Protein AF-A0AAT9HYW5-F1 (afdb_monomer)

Solvent-accessible surface area (backbone atoms only — not comparable to full-atom values): 9736 Å² total; per-residue (Å²): 133,84,62,54,51,50,87,74,62,49,64,87,77,32,50,74,32,40,35,33,30,41,27,33,34,71,59,54,60,52,50,51,64,75,45,71,82,49,65,38,34,38,41,28,41,19,44,79,90,26,54,81,51,36,60,83,44,61,82,42,89,45,47,43,82,38,65,25,70,45,74,44,78,51,79,66,60,86,69,38,34,38,30,47,31,28,28,75,85,65,51,75,45,82,44,79,24,54,39,58,25,37,29,72,70,84,82,56,85,68,75,88,72,90,71,45,62,46,99,80,48,22,31,41,59,93,67,38,58,95,89,54,76,61,42,36,57,47,32,32,93,65,75,74,38,72,68,49,26,50,52,36,40,51,50,43,53,50,51,54,51,50,56,54,50,58,57,73,70,72,119

Foldseek 3Di:
DDAAAPLPQDLVNFAPWEEEEEELADVVLVSCVVNVPGPGAYEYAYEPVNVVRNVSVVPPPSYDYQHFPDKDWDDDDPQKTWMWTQHPVRDIDIDITRYYHYRHADQDDDDDDDQDADPSRARAQVPDDLQDQDAAPSNDPPPRDPVRRVVSVVVRVVSNVVVVVVVVPVD

Radius of gyration: 20.7 Å; Cα contacts (8 Å, |Δi|>4): 280; chains: 1; bounding box: 48×33×65 Å

pLDDT: mean 90.33, std 8.12, range [46.97, 98.19]

Mean predicted aligned error: 6.78 Å

Sequence (171 aa):
MTPPPLWQAGADDAEGRTLLVLGGDRPIGTFLRAHPSTDTRLLVACPAADDYKTEEIREDPRVTLLPVGHLTLGPAEGTTVTAESVGRDGARRTITADAAYLSLGSAPTAPAGDLTRGADGYCPPTGQHPRLIVAGDLRSARFQRVMTALGSGSEAALHAYYAARDVLTKD

Secondary structure (DSSP, 8-state):
-PPPBGGG--HHHHTT-EEEEES--THHHHHHHHSTT---EEEEEE-GGGHHHHGGGTT-TTEEEEEEEEEEEPPPBTTBEEEEEEETTS-EEEEEESEEEE-------PPSSSPPPPTTS---GGGS-TT----GGGG-SS---HHHHHHHHHHHHHHHHHHHHHHHT--

InterPro domains:
  IPR036188 FAD/NAD(P)-binding domain superfamily [G3DSA:3.50.50.60] (48-105)
  IPR036188 FAD/NAD(P)-binding domain superfamily [G3DSA:3.50.50.60] (106-160)

Organism: NCBI:txid3074435

Structure (mmCIF, N/CA/C/O backbone):
data_AF-A0AAT9HYW5-F1
#
_entry.id   AF-A0AAT9HYW5-F1
#
loop_
_atom_site.group_PDB
_atom_site.id
_atom_site.type_symbol
_atom_site.label_atom_id
_atom_site.label_alt_id
_atom_site.label_comp_id
_atom_site.label_asym_id
_atom_site.label_entity_id
_atom_site.label_seq_id
_atom_site.pdbx_PDB_ins_code
_atom_site.Cartn_x
_atom_site.Cartn_y
_atom_site.Cartn_z
_atom_site.occupancy
_atom_site.B_iso_or_equiv
_atom_site.auth_seq_id
_atom_site.auth_comp_id
_atom_site.auth_asym_id
_atom_site.auth_atom_id
_atom_site.pdbx_PDB_model_num
ATOM 1 N N . MET A 1 1 ? 6.482 11.405 16.390 1.00 63.25 1 MET A N 1
ATOM 2 C CA . MET A 1 1 ? 6.983 10.014 16.380 1.00 63.25 1 MET A CA 1
ATOM 3 C C . MET A 1 1 ? 6.443 9.355 15.124 1.00 63.25 1 MET A C 1
ATOM 5 O O . MET A 1 1 ? 5.274 9.565 14.829 1.00 63.25 1 MET A O 1
ATOM 9 N N . THR A 1 2 ? 7.273 8.661 14.351 1.00 83.62 2 THR A N 1
ATOM 10 C CA . THR A 1 2 ? 6.824 7.979 13.126 1.00 83.62 2 THR A CA 1
ATOM 11 C C . THR A 1 2 ? 6.282 6.599 13.503 1.00 83.62 2 THR A C 1
ATOM 13 O O . THR A 1 2 ? 7.012 5.870 14.176 1.00 83.62 2 THR A O 1
ATOM 16 N N . PRO A 1 3 ? 5.044 6.231 13.125 1.00 90.00 3 PRO A N 1
ATOM 17 C CA . PRO A 1 3 ? 4.515 4.903 13.420 1.00 90.00 3 PRO A CA 1
ATOM 18 C C . PRO A 1 3 ? 5.352 3.795 12.758 1.00 90.00 3 PRO A C 1
ATOM 20 O O . PRO A 1 3 ? 5.934 4.030 11.693 1.00 90.00 3 PRO A O 1
ATOM 23 N N . PRO A 1 4 ? 5.430 2.593 13.350 1.00 93.06 4 PRO A N 1
ATOM 24 C CA . PRO A 1 4 ? 6.115 1.466 12.729 1.00 93.06 4 PRO A CA 1
ATOM 25 C C . PRO A 1 4 ? 5.355 0.983 11.483 1.00 93.06 4 PRO A C 1
ATOM 27 O O . PRO A 1 4 ? 4.150 1.211 11.352 1.00 93.06 4 PRO A O 1
ATOM 30 N N . PRO A 1 5 ? 6.020 0.311 10.535 1.00 93.38 5 PRO A N 1
ATOM 31 C CA . PRO A 1 5 ? 5.335 -0.284 9.397 1.00 93.38 5 PRO A CA 1
ATOM 32 C C . PRO A 1 5 ? 4.493 -1.500 9.814 1.00 93.38 5 PRO A C 1
ATOM 34 O O . PRO A 1 5 ? 4.872 -2.249 10.711 1.00 93.38 5 PRO A O 1
ATOM 37 N N . LEU A 1 6 ? 3.370 -1.733 9.126 1.00 94.69 6 LEU A N 1
ATOM 38 C CA . LEU A 1 6 ? 2.396 -2.779 9.484 1.00 94.69 6 LEU A CA 1
ATOM 39 C C . LEU A 1 6 ? 2.989 -4.195 9.502 1.00 94.69 6 LEU A C 1
ATOM 41 O O . LEU A 1 6 ? 2.577 -5.020 10.305 1.00 94.69 6 LEU A O 1
ATOM 45 N N . TRP A 1 7 ? 3.981 -4.483 8.658 1.00 88.81 7 TRP A N 1
ATOM 46 C CA . TRP A 1 7 ? 4.620 -5.805 8.611 1.00 88.81 7 TRP A CA 1
ATOM 47 C C . TRP A 1 7 ? 5.416 -6.159 9.879 1.00 88.81 7 TRP A C 1
ATOM 49 O O . TRP A 1 7 ? 5.851 -7.299 10.009 1.00 88.81 7 TRP A O 1
ATOM 59 N N . GLN A 1 8 ? 5.622 -5.203 10.792 1.00 92.56 8 GLN A N 1
ATOM 60 C CA . GLN A 1 8 ? 6.218 -5.446 12.110 1.00 92.56 8 GLN A CA 1
ATOM 61 C C . GLN A 1 8 ? 5.181 -5.768 13.192 1.00 92.56 8 GLN A C 1
ATOM 63 O O . GLN A 1 8 ? 5.582 -6.186 14.272 1.00 92.56 8 GLN A O 1
ATOM 68 N N . ALA A 1 9 ? 3.884 -5.566 12.936 1.00 92.50 9 ALA A N 1
ATOM 69 C CA . ALA A 1 9 ? 2.837 -5.886 13.899 1.00 92.50 9 ALA A CA 1
ATOM 70 C C . ALA A 1 9 ? 2.709 -7.407 14.053 1.00 92.50 9 ALA A C 1
ATOM 72 O O . ALA A 1 9 ? 2.468 -8.109 13.069 1.00 92.50 9 ALA A 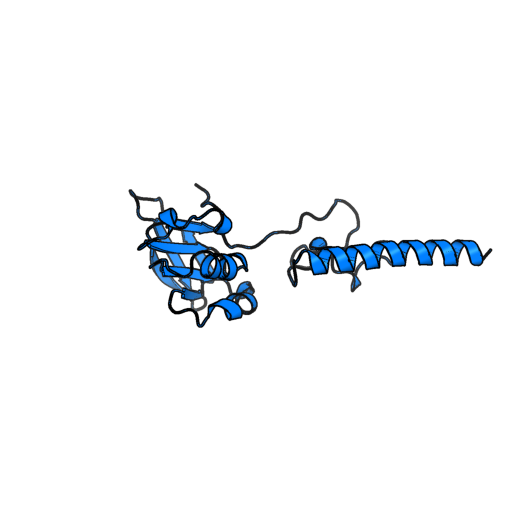O 1
ATOM 73 N N . GLY A 1 10 ? 2.871 -7.907 15.279 1.00 91.81 10 GLY A N 1
ATOM 74 C CA . GLY A 1 10 ? 2.615 -9.304 15.621 1.00 91.81 10 GLY A CA 1
ATOM 75 C C . GLY A 1 10 ? 1.150 -9.575 15.972 1.00 91.81 10 GLY A C 1
ATOM 76 O O . GLY A 1 10 ? 0.331 -8.662 16.069 1.00 91.81 10 GLY A O 1
ATOM 77 N N . ALA A 1 11 ? 0.825 -10.847 16.226 1.00 89.94 11 ALA A N 1
ATOM 78 C CA . ALA A 1 11 ? -0.508 -11.241 16.690 1.00 89.94 11 ALA A CA 1
ATOM 79 C C . ALA A 1 11 ? -0.859 -10.579 18.035 1.00 89.94 11 ALA A C 1
ATOM 81 O O . ALA A 1 11 ? -1.930 -9.996 18.166 1.00 89.94 11 ALA A O 1
ATOM 82 N N . ASP A 1 12 ? 0.075 -10.578 18.991 1.00 91.69 12 ASP A N 1
ATOM 83 C CA . ASP A 1 12 ? -0.117 -9.971 20.317 1.00 91.69 12 ASP A CA 1
ATOM 84 C C . ASP A 1 12 ? -0.305 -8.446 20.252 1.00 91.69 12 ASP A C 1
ATOM 86 O O . ASP A 1 12 ? -0.989 -7.853 21.088 1.00 91.69 12 ASP A O 1
ATOM 90 N N . ASP A 1 13 ? 0.278 -7.797 19.240 1.00 90.38 13 ASP A N 1
ATOM 91 C CA . ASP A 1 13 ? 0.108 -6.361 19.016 1.00 90.38 13 ASP A CA 1
ATOM 92 C C . ASP A 1 13 ? -1.281 -6.010 18.479 1.00 90.38 13 ASP A C 1
ATOM 94 O O . ASP A 1 13 ? -1.691 -4.852 18.578 1.00 90.38 13 ASP A O 1
ATOM 98 N N . ALA A 1 14 ? -1.982 -6.987 17.901 1.00 93.31 14 ALA A N 1
ATOM 99 C CA . ALA A 1 14 ? -3.193 -6.792 17.121 1.00 93.31 14 ALA A CA 1
ATOM 100 C C . ALA A 1 14 ? -4.446 -7.419 17.750 1.00 93.31 14 ALA A C 1
ATOM 102 O O . ALA A 1 14 ? -5.557 -6.957 17.476 1.00 93.31 14 ALA A O 1
ATOM 103 N N . GLU A 1 15 ? -4.290 -8.462 18.564 1.00 96.44 15 GLU A N 1
ATOM 104 C CA . GLU A 1 15 ? -5.390 -9.213 19.171 1.00 96.44 15 GLU A CA 1
ATOM 105 C C . GLU A 1 15 ? -6.355 -8.296 19.936 1.00 96.44 15 GLU A C 1
ATOM 107 O O . GLU A 1 15 ? -5.941 -7.534 20.812 1.00 96.44 15 GLU A O 1
ATOM 112 N N . GLY A 1 16 ? -7.644 -8.352 19.582 1.00 95.69 16 GLY A N 1
ATOM 113 C CA . GLY A 1 16 ? -8.702 -7.534 20.186 1.00 95.69 16 GLY A CA 1
ATOM 114 C C . GLY A 1 16 ? -8.543 -6.014 20.034 1.00 95.69 16 GLY A C 1
ATOM 115 O O . GLY A 1 16 ? -9.233 -5.266 20.727 1.00 95.69 16 GLY A O 1
ATOM 116 N N . ARG A 1 17 ? -7.634 -5.534 19.172 1.00 96.19 17 ARG A N 1
ATOM 117 C CA . ARG A 1 17 ? -7.333 -4.104 18.994 1.00 96.19 17 ARG A CA 1
ATOM 118 C C . ARG A 1 17 ? -7.823 -3.549 17.662 1.00 96.19 17 ARG A C 1
ATOM 120 O O . ARG A 1 17 ? -7.879 -4.230 16.637 1.00 96.19 17 ARG A O 1
ATOM 127 N N . THR A 1 18 ? -8.110 -2.254 17.672 1.00 97.62 18 THR A N 1
ATOM 128 C CA . THR A 1 18 ? -8.374 -1.433 16.493 1.00 97.62 18 THR A CA 1
ATOM 129 C C . THR A 1 18 ? -7.095 -0.720 16.066 1.00 97.62 18 THR A C 1
ATOM 131 O O . THR A 1 18 ? -6.564 0.115 16.794 1.00 97.62 18 THR A O 1
ATOM 134 N N . LEU A 1 19 ? -6.603 -1.019 14.866 1.00 97.12 19 LEU A N 1
ATOM 135 C CA . LEU A 1 19 ? -5.375 -0.452 14.312 1.00 97.12 19 LEU A CA 1
ATOM 136 C C . LEU A 1 19 ? -5.704 0.581 13.231 1.00 97.12 19 LEU A C 1
ATOM 138 O O . LEU A 1 19 ? -6.401 0.280 12.260 1.00 97.12 19 LEU A O 1
ATOM 142 N N . LEU A 1 20 ? -5.159 1.790 13.360 1.00 97.19 20 LEU A N 1
ATOM 143 C CA . LEU A 1 20 ? -5.163 2.795 12.301 1.00 97.19 20 LEU A CA 1
ATOM 144 C C . LEU A 1 20 ? -4.009 2.517 11.334 1.00 97.19 20 LEU A C 1
ATOM 146 O O . LEU A 1 20 ? -2.839 2.691 11.669 1.00 97.19 20 LEU A O 1
ATOM 150 N N . VAL A 1 21 ? -4.327 2.117 10.109 1.00 97.12 21 VAL A N 1
ATOM 151 C CA . VAL A 1 21 ? -3.335 1.879 9.060 1.00 97.12 21 VAL A CA 1
ATOM 152 C C . VAL A 1 21 ? -3.279 3.088 8.134 1.00 97.12 21 VAL A C 1
ATOM 154 O O . VAL A 1 21 ? -4.281 3.483 7.538 1.00 97.12 21 VAL A O 1
ATOM 157 N N . LEU A 1 22 ? -2.095 3.684 8.014 1.00 95.56 22 LEU A N 1
ATOM 158 C CA . LEU A 1 22 ? -1.842 4.836 7.157 1.00 95.56 22 LEU A CA 1
ATOM 159 C C . LEU A 1 22 ? -1.369 4.376 5.779 1.00 95.56 22 LEU A C 1
ATOM 161 O O . LEU A 1 22 ? -0.235 3.924 5.636 1.00 95.56 22 LEU A O 1
ATOM 165 N N . GLY A 1 23 ? -2.221 4.535 4.771 1.00 94.44 23 GLY A N 1
ATOM 166 C CA . GLY A 1 23 ? -2.001 4.061 3.407 1.00 94.44 23 GLY A CA 1
ATOM 167 C C . GLY A 1 23 ? -2.652 2.707 3.140 1.00 94.44 23 GLY A C 1
ATOM 168 O O . GLY A 1 23 ? -2.843 1.894 4.042 1.00 94.44 23 GLY A O 1
ATOM 169 N N . GLY A 1 24 ? -3.027 2.485 1.883 1.00 93.19 24 GLY A N 1
ATOM 170 C CA . GLY A 1 24 ? -3.727 1.289 1.418 1.00 93.19 24 GLY A CA 1
ATOM 171 C C . GLY A 1 24 ? -2.823 0.290 0.701 1.00 93.19 24 GLY A C 1
ATOM 172 O O . GLY A 1 24 ? -3.277 -0.372 -0.231 1.00 93.19 24 GLY A O 1
ATOM 173 N N . ASP A 1 25 ? -1.536 0.215 1.052 1.00 90.50 25 ASP A N 1
ATOM 174 C CA . ASP A 1 25 ? -0.589 -0.633 0.329 1.00 90.50 25 ASP A CA 1
ATOM 175 C C . ASP A 1 25 ? -0.682 -2.126 0.701 1.00 90.50 25 ASP A C 1
ATOM 177 O O . ASP A 1 25 ? -1.335 -2.538 1.664 1.00 90.50 25 ASP A O 1
ATOM 181 N N . ARG A 1 26 ? -0.007 -2.963 -0.093 1.00 84.50 26 ARG A N 1
ATOM 182 C CA . ARG A 1 26 ? -0.142 -4.429 -0.078 1.00 84.50 26 ARG A CA 1
ATOM 183 C C . ARG A 1 26 ? 0.182 -5.166 1.229 1.00 84.50 26 ARG A C 1
ATOM 185 O O . ARG A 1 26 ? -0.363 -6.262 1.386 1.00 84.50 26 ARG A O 1
ATOM 192 N N . PRO A 1 27 ? 1.005 -4.657 2.170 1.00 89.06 27 PRO A N 1
ATOM 193 C CA . PRO A 1 27 ? 1.224 -5.344 3.443 1.00 89.06 27 PRO A CA 1
ATOM 194 C C . PRO A 1 27 ? -0.059 -5.674 4.219 1.00 89.06 27 PRO A C 1
ATOM 196 O O . PRO A 1 27 ? -0.053 -6.638 4.979 1.00 89.06 27 PRO A O 1
ATOM 199 N N . ILE A 1 28 ? -1.166 -4.955 3.989 1.00 94.62 28 ILE A N 1
ATOM 200 C CA . ILE A 1 28 ? -2.440 -5.186 4.687 1.00 94.62 28 ILE A CA 1
ATOM 201 C C . ILE A 1 28 ? -3.001 -6.584 4.407 1.00 94.62 28 ILE A C 1
ATOM 203 O O . ILE A 1 28 ? -3.298 -7.325 5.341 1.00 94.62 28 ILE A O 1
ATOM 207 N N . GLY A 1 29 ? -3.096 -6.989 3.137 1.00 93.06 29 GLY A N 1
ATOM 208 C CA . GLY A 1 29 ? -3.605 -8.319 2.782 1.00 93.06 29 GLY A CA 1
ATOM 209 C C . GLY A 1 29 ? -2.724 -9.444 3.333 1.00 93.06 29 GLY A C 1
ATOM 210 O O . GLY A 1 29 ? -3.219 -10.483 3.766 1.00 93.06 29 GLY A O 1
ATOM 211 N N . THR A 1 30 ? -1.405 -9.233 3.362 1.00 91.50 30 THR A N 1
ATOM 212 C CA . THR A 1 30 ? -0.460 -10.180 3.971 1.00 91.50 30 THR A CA 1
ATOM 213 C C . THR A 1 30 ? -0.664 -10.284 5.478 1.00 91.50 30 THR A C 1
ATOM 215 O O . THR A 1 30 ? -0.756 -11.398 5.984 1.00 91.50 30 THR A O 1
ATOM 218 N N . PHE A 1 31 ? -0.787 -9.155 6.175 1.00 95.31 31 PHE A N 1
ATOM 219 C CA . PHE A 1 31 ? -1.060 -9.110 7.610 1.00 95.31 31 PHE A CA 1
ATOM 220 C C . PHE A 1 31 ? -2.350 -9.870 7.960 1.00 95.31 31 PHE A C 1
ATOM 222 O O . PHE A 1 31 ? -2.336 -10.769 8.797 1.00 95.31 31 PHE A O 1
ATOM 229 N N . LEU A 1 32 ? -3.439 -9.603 7.232 1.00 95.62 32 LEU A N 1
ATOM 230 C CA . LEU A 1 32 ? -4.740 -10.256 7.421 1.00 95.62 32 LEU A CA 1
ATOM 231 C C . LEU A 1 32 ? -4.688 -11.783 7.247 1.00 95.62 32 LEU A C 1
ATOM 233 O O . LEU A 1 32 ? -5.420 -12.498 7.934 1.00 95.62 32 LEU A O 1
ATOM 237 N N . ARG A 1 33 ? -3.836 -12.287 6.342 1.00 94.75 33 ARG A N 1
ATOM 238 C CA . ARG A 1 33 ? -3.621 -13.729 6.115 1.00 94.75 33 ARG A CA 1
ATOM 239 C C . ARG A 1 33 ? -2.657 -14.363 7.112 1.00 94.75 33 ARG A C 1
ATOM 241 O O . ARG A 1 33 ? -2.815 -15.539 7.421 1.00 94.75 33 ARG A O 1
ATOM 248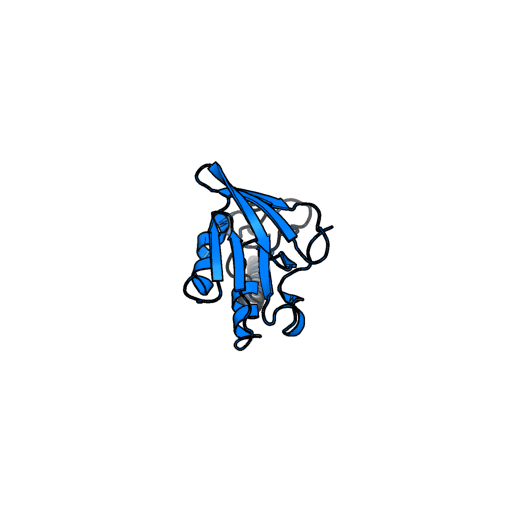 N N . ALA A 1 34 ? -1.658 -13.617 7.579 1.00 94.75 34 ALA A N 1
ATOM 249 C CA . ALA A 1 34 ? -0.708 -14.080 8.589 1.00 94.75 34 ALA A CA 1
ATOM 250 C C . ALA A 1 34 ? -1.367 -14.203 9.972 1.00 94.75 34 ALA A C 1
ATOM 252 O O . ALA A 1 34 ? -0.996 -15.074 10.756 1.00 94.75 34 ALA A O 1
ATOM 253 N N . HIS A 1 35 ? -2.381 -13.375 10.233 1.00 94.62 35 HIS A N 1
ATOM 254 C CA . HIS A 1 35 ? -3.121 -13.325 11.492 1.00 94.62 35 HIS A CA 1
ATOM 255 C C . HIS A 1 35 ? -4.628 -13.523 11.242 1.00 94.62 35 HIS A C 1
ATOM 257 O O . HIS A 1 35 ? -5.417 -12.598 11.419 1.00 94.62 35 HIS A O 1
ATOM 263 N N . PRO A 1 36 ? -5.068 -14.705 10.768 1.00 94.69 36 PRO A N 1
ATOM 264 C CA . PRO A 1 36 ? -6.454 -14.909 10.342 1.00 94.69 36 PRO A CA 1
ATOM 265 C C . PRO A 1 36 ? -7.442 -15.027 11.510 1.00 94.69 36 PRO A C 1
ATOM 267 O O . PRO A 1 36 ? -8.635 -14.833 11.309 1.00 94.69 36 PRO A O 1
ATOM 270 N N . SER A 1 37 ? -6.960 -15.371 12.707 1.00 93.00 37 SER A N 1
ATOM 271 C CA . SER A 1 37 ? -7.786 -15.647 13.888 1.00 93.00 37 SER A CA 1
ATOM 272 C C . SER A 1 37 ? -7.832 -14.510 14.903 1.00 93.00 37 SER A C 1
ATOM 274 O O . SER A 1 37 ? -8.488 -14.678 15.926 1.00 93.00 37 SER A O 1
ATOM 276 N N . THR A 1 38 ? -7.121 -13.405 14.668 1.00 94.25 38 THR A N 1
ATOM 277 C CA . THR A 1 38 ? -7.122 -12.287 15.614 1.00 94.25 38 THR A CA 1
ATOM 278 C C . THR A 1 38 ? -8.424 -11.504 15.512 1.00 94.25 38 THR A C 1
ATOM 280 O O . THR A 1 38 ? -8.912 -11.257 14.404 1.00 94.25 38 THR A O 1
ATOM 283 N N . ASP A 1 39 ? -8.956 -11.037 16.645 1.00 95.19 39 ASP A N 1
ATOM 284 C CA . ASP A 1 39 ? -10.130 -10.144 16.680 1.00 95.19 39 ASP A CA 1
ATOM 285 C C . ASP A 1 39 ? -9.769 -8.679 16.334 1.00 95.19 39 ASP A C 1
ATOM 287 O O . ASP A 1 39 ? -10.298 -7.707 16.871 1.00 95.19 39 ASP A O 1
ATOM 291 N N . THR A 1 40 ? -8.786 -8.504 15.450 1.00 97.06 40 THR A N 1
ATOM 292 C CA . THR A 1 40 ? -8.274 -7.201 15.024 1.00 97.06 40 THR A CA 1
ATOM 293 C C . THR A 1 40 ? -9.267 -6.486 14.122 1.00 97.06 40 THR A C 1
ATOM 295 O O . THR A 1 40 ? -9.842 -7.084 13.212 1.00 97.06 40 THR A O 1
ATOM 298 N N . ARG A 1 41 ? -9.361 -5.163 14.274 1.00 98.06 41 ARG A N 1
ATOM 299 C CA . ARG A 1 41 ? -10.073 -4.275 13.345 1.00 98.06 41 ARG A CA 1
ATOM 300 C C . ARG A 1 41 ? -9.096 -3.296 12.707 1.00 98.06 41 ARG A C 1
ATOM 302 O O . ARG A 1 41 ? -8.311 -2.669 13.407 1.00 98.06 41 ARG A O 1
ATOM 309 N N . LEU A 1 42 ? -9.144 -3.133 11.390 1.00 98.19 42 LEU A N 1
ATOM 310 C CA . LEU A 1 42 ? -8.286 -2.210 10.648 1.00 98.19 42 LEU A CA 1
ATOM 311 C C . LEU A 1 42 ? -9.092 -1.009 10.155 1.00 98.19 42 LEU A C 1
ATOM 313 O O . LEU A 1 42 ? -10.021 -1.154 9.363 1.00 98.19 42 LEU A O 1
ATOM 317 N N . LEU A 1 43 ? -8.690 0.187 10.573 1.00 98.12 43 LEU A N 1
ATOM 318 C CA . LEU A 1 43 ? -9.139 1.452 10.002 1.00 98.12 43 LEU A CA 1
ATOM 319 C C . LEU A 1 43 ? -8.094 1.903 8.980 1.00 98.12 43 LEU A C 1
ATOM 321 O O . LEU A 1 43 ? -7.027 2.378 9.357 1.00 98.12 43 LEU A O 1
ATOM 325 N N . VAL A 1 44 ? -8.364 1.728 7.688 1.00 97.62 44 VAL A N 1
ATOM 326 C CA . VAL A 1 44 ? -7.373 1.971 6.627 1.00 97.62 44 VAL A CA 1
ATOM 327 C C . VAL A 1 44 ? -7.599 3.346 6.012 1.00 97.62 44 VAL A C 1
ATOM 329 O O . VAL A 1 44 ? -8.503 3.529 5.200 1.00 97.62 44 VAL A O 1
ATOM 332 N N . ALA A 1 45 ? -6.770 4.320 6.380 1.00 96.94 45 ALA A N 1
ATOM 333 C CA . ALA A 1 45 ? -6.795 5.656 5.798 1.00 96.94 45 ALA A CA 1
ATOM 334 C C . ALA A 1 45 ? -6.053 5.659 4.455 1.00 96.94 45 ALA A C 1
ATOM 336 O O . ALA A 1 45 ? -4.822 5.632 4.426 1.00 96.94 45 ALA A O 1
ATOM 337 N N . CYS A 1 46 ? -6.789 5.693 3.340 1.00 94.62 46 CYS A N 1
ATOM 338 C CA . CYS A 1 46 ? -6.219 5.539 1.999 1.00 94.62 46 CYS A CA 1
ATOM 339 C C . CYS A 1 46 ? -6.534 6.722 1.049 1.00 94.62 46 CYS A C 1
ATOM 341 O O . CYS A 1 46 ? -7.712 7.052 0.822 1.00 94.62 46 CYS A O 1
ATOM 343 N N . PRO A 1 47 ? -5.508 7.349 0.434 1.00 92.06 47 PRO A N 1
ATOM 344 C CA . PRO 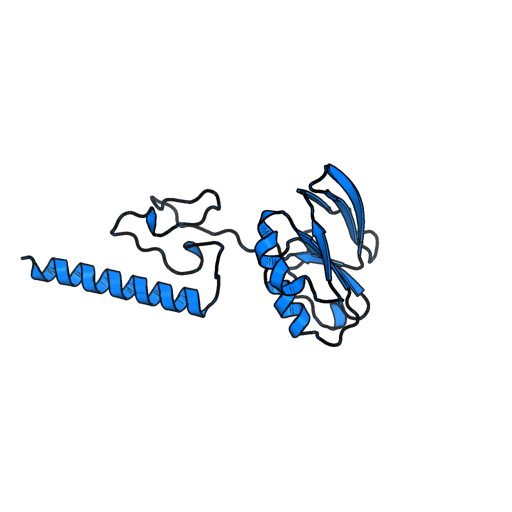A 1 47 ? -5.695 8.314 -0.648 1.00 92.06 47 PRO A CA 1
ATOM 345 C C . PRO A 1 47 ? -6.223 7.645 -1.922 1.00 92.06 47 PRO A C 1
ATOM 347 O O . PRO A 1 47 ? -6.149 6.430 -2.076 1.00 92.06 47 PRO A O 1
ATOM 350 N N . ALA A 1 48 ? -6.725 8.444 -2.869 1.00 90.56 48 ALA A N 1
ATOM 351 C CA . ALA A 1 48 ? -7.272 7.940 -4.140 1.00 90.56 48 ALA A CA 1
ATOM 352 C C . ALA A 1 48 ? -6.274 7.096 -4.952 1.00 90.56 48 ALA A C 1
ATOM 354 O O . ALA A 1 48 ? -6.666 6.177 -5.664 1.00 90.56 48 ALA A O 1
ATOM 355 N N . ALA A 1 49 ? -4.974 7.365 -4.806 1.00 85.69 49 ALA A N 1
ATOM 356 C CA . ALA A 1 49 ? -3.921 6.596 -5.464 1.00 85.69 49 ALA A CA 1
ATOM 357 C C . ALA A 1 49 ? -3.884 5.112 -5.042 1.00 85.69 49 ALA A C 1
ATOM 359 O O . ALA A 1 49 ? -3.392 4.276 -5.801 1.00 85.69 49 ALA A O 1
ATOM 360 N N . ASP A 1 50 ? -4.421 4.782 -3.865 1.00 90.88 50 ASP A N 1
ATOM 361 C CA . ASP A 1 50 ? -4.427 3.421 -3.331 1.00 90.88 50 ASP A CA 1
ATOM 362 C C . ASP A 1 50 ? -5.703 2.635 -3.676 1.00 90.88 50 ASP A C 1
ATOM 364 O O . ASP A 1 50 ? -5.766 1.449 -3.366 1.00 90.88 50 ASP A O 1
ATOM 368 N N . ASP A 1 51 ? -6.689 3.228 -4.365 1.00 90.19 51 ASP A N 1
ATOM 369 C CA . ASP A 1 51 ? -7.985 2.579 -4.650 1.00 90.19 51 ASP A CA 1
ATOM 370 C C . ASP A 1 51 ? -7.831 1.225 -5.362 1.00 90.19 51 ASP A C 1
ATOM 372 O O . ASP A 1 51 ? -8.536 0.265 -5.061 1.00 90.19 51 ASP A O 1
ATOM 376 N N . TYR A 1 52 ? -6.870 1.108 -6.285 1.00 86.19 52 TYR A N 1
ATOM 377 C CA . TYR A 1 52 ? -6.628 -0.162 -6.980 1.00 86.19 52 TYR A CA 1
ATOM 378 C C . TYR A 1 52 ? -6.008 -1.235 -6.071 1.00 86.19 52 TYR A C 1
ATOM 380 O O . TYR A 1 52 ? -6.085 -2.425 -6.376 1.00 86.19 52 TYR A O 1
ATOM 388 N N . LYS A 1 53 ? -5.317 -0.825 -5.001 1.00 89.12 53 LYS A N 1
ATOM 389 C CA . LYS A 1 53 ? -4.613 -1.724 -4.079 1.00 89.12 53 LYS A CA 1
ATOM 390 C C . LYS A 1 53 ? -5.554 -2.244 -3.007 1.00 89.12 53 LYS A C 1
ATOM 392 O O . LYS A 1 53 ? -5.487 -3.421 -2.663 1.00 89.12 53 LYS A O 1
ATOM 397 N N . THR A 1 54 ? -6.433 -1.375 -2.516 1.00 92.88 54 THR A N 1
ATOM 398 C CA . THR A 1 54 ? -7.391 -1.708 -1.461 1.00 92.88 54 THR A CA 1
ATOM 399 C C . THR A 1 54 ? -8.505 -2.632 -1.943 1.00 92.88 54 THR A C 1
ATOM 401 O O . THR A 1 54 ? -9.174 -3.239 -1.114 1.00 92.88 54 THR A O 1
ATOM 404 N N . GLU A 1 55 ? -8.653 -2.829 -3.256 1.00 91.56 55 GLU A N 1
ATOM 405 C CA . GLU A 1 55 ? -9.588 -3.802 -3.826 1.00 91.56 55 GLU A CA 1
ATOM 406 C C . GLU A 1 55 ? -9.402 -5.219 -3.263 1.00 91.56 55 GLU A C 1
ATOM 408 O O . GLU A 1 55 ? -10.381 -5.904 -3.000 1.00 91.56 55 GLU A O 1
ATOM 413 N N . GLU A 1 56 ? -8.158 -5.642 -3.002 1.00 90.38 56 GLU A N 1
ATOM 414 C CA . GLU A 1 56 ? -7.863 -6.974 -2.449 1.00 90.38 56 GLU A CA 1
ATOM 415 C C . GLU A 1 56 ? -8.467 -7.192 -1.052 1.00 90.38 56 GLU A C 1
ATOM 417 O O . GLU A 1 56 ? -8.784 -8.320 -0.686 1.00 90.38 56 GLU A O 1
ATOM 422 N N . ILE A 1 57 ? -8.600 -6.121 -0.268 1.00 94.81 57 ILE A N 1
ATOM 423 C CA . ILE A 1 57 ? -8.986 -6.171 1.149 1.00 94.81 57 ILE A CA 1
ATOM 424 C C . ILE A 1 57 ? -10.373 -5.577 1.410 1.00 94.81 57 ILE A C 1
ATOM 426 O O . ILE A 1 57 ? -10.808 -5.545 2.557 1.00 94.81 57 ILE A O 1
ATOM 430 N N . ARG A 1 58 ? -11.052 -5.079 0.368 1.00 95.12 58 ARG A N 1
ATOM 431 C CA . ARG A 1 58 ? -12.323 -4.346 0.478 1.00 95.12 58 ARG A CA 1
ATOM 432 C C . ARG A 1 58 ? -13.413 -5.161 1.171 1.00 95.12 58 ARG A C 1
ATOM 434 O O . ARG A 1 58 ? -14.180 -4.605 1.946 1.00 95.12 58 ARG A O 1
ATOM 441 N N . GLU A 1 59 ? -13.458 -6.455 0.879 1.00 95.44 59 GLU A N 1
ATOM 442 C CA . GLU A 1 59 ? -14.484 -7.375 1.376 1.00 95.44 59 GLU A CA 1
ATOM 443 C C . GLU A 1 59 ? -14.070 -8.090 2.678 1.00 95.44 59 GLU A C 1
ATOM 445 O O . GLU A 1 59 ? -14.825 -8.922 3.180 1.00 95.44 59 GLU A O 1
ATOM 450 N N . ASP A 1 60 ? -12.882 -7.813 3.241 1.00 96.81 60 ASP A N 1
ATOM 451 C CA . ASP A 1 60 ? -12.499 -8.402 4.531 1.00 96.81 60 ASP A CA 1
ATOM 452 C C . ASP A 1 60 ? -13.313 -7.727 5.655 1.00 96.81 60 ASP A C 1
ATOM 454 O O . ASP A 1 60 ? -13.229 -6.508 5.825 1.00 96.81 60 ASP A O 1
ATOM 458 N N . PRO A 1 61 ? -14.087 -8.484 6.457 1.00 96.38 61 PRO A N 1
ATOM 459 C CA . PRO A 1 61 ? -14.970 -7.919 7.481 1.00 96.38 61 PRO A CA 1
ATOM 460 C C . PRO A 1 61 ? -14.222 -7.188 8.604 1.00 96.38 61 PRO A C 1
ATOM 462 O O . PRO A 1 61 ? -14.827 -6.415 9.348 1.00 96.38 61 PRO A O 1
ATOM 465 N N . ARG A 1 62 ? -12.911 -7.412 8.741 1.00 97.25 62 ARG A N 1
ATOM 466 C CA . ARG A 1 62 ? -12.060 -6.716 9.713 1.00 97.25 62 ARG A CA 1
ATOM 467 C C . ARG A 1 62 ? -11.624 -5.341 9.221 1.00 97.25 62 ARG A C 1
ATOM 469 O O . ARG A 1 62 ? -11.078 -4.572 10.007 1.00 97.25 62 ARG A O 1
ATOM 476 N N . VAL A 1 63 ? -11.838 -5.014 7.947 1.00 98.12 63 VAL A N 1
ATOM 477 C CA . VAL A 1 63 ? -11.341 -3.791 7.315 1.00 98.12 63 VAL A CA 1
ATOM 478 C C . VAL A 1 63 ? -12.454 -2.762 7.168 1.00 98.12 63 VAL A C 1
ATOM 480 O O . VAL A 1 63 ? -13.524 -3.019 6.631 1.00 98.12 63 VAL A O 1
ATOM 483 N N . THR A 1 64 ? -12.177 -1.537 7.604 1.00 98.06 64 THR A N 1
ATOM 484 C CA . THR A 1 64 ? -12.960 -0.347 7.266 1.00 98.06 64 THR A CA 1
ATOM 485 C C . THR A 1 64 ? -12.077 0.603 6.470 1.00 98.06 64 THR A C 1
ATOM 487 O O . THR A 1 64 ? -11.119 1.169 7.000 1.00 98.06 64 THR A O 1
ATOM 490 N N . LEU A 1 65 ? -12.397 0.786 5.188 1.00 97.12 65 LEU A N 1
ATOM 491 C CA . LEU A 1 65 ? -11.706 1.752 4.339 1.00 97.12 65 LEU A CA 1
ATOM 492 C C . LEU A 1 65 ? -12.173 3.171 4.680 1.00 97.12 65 LEU A C 1
ATOM 494 O O . LEU A 1 65 ? -13.370 3.457 4.714 1.00 97.12 65 LEU A O 1
ATOM 498 N N . LEU A 1 66 ? -11.215 4.066 4.898 1.00 96.62 66 LEU A N 1
ATOM 499 C CA . LEU A 1 66 ? -11.419 5.484 5.168 1.00 96.62 66 LEU A CA 1
ATOM 500 C C . LEU A 1 66 ? -10.803 6.286 4.010 1.00 96.62 66 LEU A C 1
ATOM 502 O O . LEU A 1 66 ? -9.601 6.569 4.021 1.00 96.62 66 LEU A O 1
ATOM 506 N N . PRO A 1 67 ? -11.594 6.650 2.981 1.00 95.88 67 PRO A N 1
ATOM 507 C CA . PRO A 1 67 ? -11.107 7.461 1.874 1.00 95.88 67 PRO A CA 1
ATOM 508 C C . PRO A 1 67 ? -10.748 8.867 2.364 1.00 95.88 67 PRO A C 1
ATOM 510 O O . PRO A 1 67 ? -11.626 9.667 2.691 1.00 95.88 67 PRO A O 1
ATOM 513 N N . VAL A 1 68 ? -9.456 9.190 2.382 1.00 96.12 68 VAL A N 1
ATOM 514 C CA . VAL A 1 68 ? -8.950 10.483 2.868 1.00 96.12 68 VAL A CA 1
ATOM 515 C C . VAL A 1 68 ? -8.215 11.236 1.765 1.00 96.12 68 VAL A C 1
ATOM 517 O O . VAL A 1 68 ? -7.578 10.633 0.906 1.00 96.12 68 VAL A O 1
ATOM 520 N N . GLY A 1 69 ? -8.315 12.562 1.768 1.00 93.56 69 GLY A N 1
ATOM 521 C CA . GLY A 1 69 ? -7.410 13.441 1.026 1.00 93.56 69 GLY A CA 1
ATOM 522 C C . GLY A 1 69 ? -6.191 13.831 1.863 1.00 93.56 69 GLY A C 1
ATOM 523 O O . GLY A 1 69 ? -5.092 13.974 1.333 1.00 93.56 69 GLY A O 1
ATOM 524 N N . HIS A 1 70 ? -6.377 13.969 3.177 1.00 92.69 70 HIS A N 1
ATOM 525 C CA . HIS A 1 70 ? -5.323 14.323 4.121 1.00 92.69 70 HIS A CA 1
ATOM 526 C C . HIS A 1 70 ? -5.611 13.736 5.507 1.00 92.69 70 HIS A C 1
ATOM 528 O O . HIS A 1 70 ? -6.773 13.573 5.881 1.00 92.69 70 HIS A O 1
ATOM 534 N N . LEU A 1 71 ? -4.561 13.437 6.272 1.00 94.88 71 LEU A N 1
ATOM 535 C CA . LEU A 1 71 ? -4.667 12.982 7.654 1.00 94.88 71 LEU A CA 1
ATOM 536 C C . LEU A 1 71 ? -3.505 13.539 8.476 1.00 94.88 71 LEU A C 1
ATOM 538 O O . LEU A 1 71 ? -2.349 13.461 8.060 1.00 94.88 71 LEU A O 1
ATOM 542 N N . THR A 1 72 ? -3.830 14.042 9.660 1.00 94.69 72 THR A N 1
ATOM 543 C CA . THR A 1 72 ? -2.880 14.524 10.660 1.00 94.69 72 THR A CA 1
ATOM 544 C C . THR A 1 72 ? -2.991 13.646 11.895 1.00 94.69 72 THR A C 1
ATOM 546 O O . THR A 1 72 ? -4.052 13.575 12.511 1.00 94.69 72 THR A O 1
ATOM 549 N N . LEU A 1 73 ? -1.900 12.980 12.271 1.00 92.69 73 LEU A N 1
ATOM 550 C CA . LEU A 1 73 ? -1.833 12.257 13.540 1.00 92.69 73 LEU A CA 1
ATOM 551 C C . LEU A 1 73 ? -1.710 13.254 14.696 1.00 92.69 73 LEU A C 1
ATOM 553 O O . LEU A 1 73 ? -0.840 14.128 14.676 1.00 92.69 73 LEU A O 1
ATOM 557 N N . GLY A 1 74 ? -2.575 13.107 15.694 1.00 86.44 74 GLY A N 1
ATOM 558 C CA . GLY A 1 74 ? -2.479 13.820 16.959 1.00 86.44 74 GLY A CA 1
ATOM 559 C C . GLY A 1 74 ? -1.363 13.260 17.850 1.00 86.44 74 GLY A C 1
ATOM 560 O O . GLY A 1 74 ? -0.797 12.198 17.564 1.00 86.44 74 GLY A O 1
ATOM 561 N N . PRO A 1 75 ? -1.012 13.966 18.937 1.00 76.88 75 PRO A N 1
ATOM 562 C CA . PRO A 1 75 ? -0.164 13.397 19.975 1.00 76.88 75 PRO A CA 1
ATOM 563 C C . PRO A 1 75 ? -0.842 12.152 20.564 1.00 76.88 75 PRO A C 1
ATOM 565 O O . PRO A 1 75 ? -2.046 12.150 20.808 1.00 76.88 75 PRO A O 1
ATOM 568 N N . ALA A 1 76 ? -0.071 11.086 20.776 1.00 72.94 76 ALA A N 1
ATOM 569 C CA . ALA A 1 76 ? -0.579 9.903 21.459 1.00 72.94 76 ALA A CA 1
ATOM 570 C C . ALA A 1 76 ? -0.784 10.233 22.945 1.00 72.94 76 ALA A C 1
ATOM 572 O O . ALA A 1 76 ? 0.161 10.642 23.624 1.00 72.94 76 ALA A O 1
ATOM 573 N N . GLU A 1 77 ? -2.005 10.053 23.442 1.00 68.81 77 GLU A N 1
ATOM 574 C CA . GLU A 1 77 ? -2.335 10.179 24.861 1.00 68.81 77 GLU A CA 1
ATOM 575 C C . GLU A 1 77 ? -2.549 8.773 25.433 1.00 68.81 77 GLU A C 1
ATOM 577 O O . GLU A 1 77 ? -3.514 8.080 25.109 1.00 68.81 77 GLU A O 1
ATOM 582 N N . GLY A 1 78 ? -1.606 8.314 26.261 1.00 74.50 78 GLY A N 1
ATOM 583 C CA . GLY A 1 78 ? -1.631 6.954 26.801 1.00 74.50 78 GLY A CA 1
ATOM 584 C C . GLY A 1 78 ? -1.469 5.893 25.708 1.00 74.50 78 GLY A C 1
ATOM 585 O O . GLY A 1 78 ? -0.508 5.928 24.943 1.00 74.50 78 GLY A O 1
ATOM 586 N N . THR A 1 79 ? -2.391 4.931 25.656 1.00 77.88 79 THR A N 1
ATOM 587 C CA . THR A 1 79 ? -2.388 3.823 24.683 1.00 77.88 79 THR A CA 1
ATOM 588 C C . THR A 1 79 ? -3.292 4.081 23.480 1.00 77.88 79 THR A C 1
ATOM 590 O O . THR A 1 79 ? -3.556 3.158 22.727 1.00 77.88 79 THR A O 1
ATOM 593 N N . THR A 1 80 ? -3.838 5.290 23.320 1.00 89.12 80 THR A N 1
ATOM 594 C CA . THR A 1 80 ? -4.762 5.612 22.224 1.00 89.12 80 THR A CA 1
ATOM 595 C C . THR A 1 80 ? -4.109 6.582 21.248 1.00 89.12 80 THR A C 1
ATOM 597 O O . THR A 1 80 ? -3.486 7.573 21.636 1.00 89.12 80 THR A O 1
ATOM 600 N N . VAL A 1 81 ? -4.277 6.307 19.959 1.00 92.88 81 VAL A N 1
ATOM 601 C CA . VAL A 1 81 ? -3.900 7.194 18.863 1.00 92.88 81 VAL A CA 1
ATOM 602 C C . VAL A 1 81 ? -5.137 7.929 18.371 1.00 92.88 81 VAL A C 1
ATOM 604 O O . VAL A 1 81 ? -6.179 7.323 18.115 1.00 92.88 81 VAL A O 1
ATOM 607 N N . THR A 1 82 ? -5.004 9.240 18.203 1.00 94.50 82 THR A N 1
ATOM 608 C CA . THR A 1 82 ? -6.019 10.093 17.588 1.00 94.50 82 THR A CA 1
ATOM 609 C C . THR A 1 82 ? -5.503 10.641 16.262 1.00 94.50 82 THR A C 1
ATOM 611 O O . THR A 1 82 ? -4.308 10.895 16.092 1.00 94.50 82 THR A O 1
ATOM 614 N N . ALA A 1 83 ? -6.394 10.801 15.289 1.00 95.19 83 ALA A N 1
ATOM 615 C CA . ALA A 1 83 ? -6.061 11.389 14.003 1.00 95.19 83 ALA A CA 1
ATOM 616 C C . ALA A 1 83 ? -7.200 12.260 13.486 1.00 95.19 83 ALA A C 1
ATOM 618 O O . ALA A 1 83 ? -8.358 11.850 13.486 1.00 95.19 83 ALA A O 1
ATOM 619 N N . GLU A 1 84 ? -6.855 13.431 12.970 1.00 96.56 84 GLU A N 1
ATOM 620 C CA . GLU A 1 84 ? -7.779 14.278 12.231 1.00 96.56 84 GLU A CA 1
ATOM 621 C C . GLU A 1 84 ? -7.664 13.951 10.749 1.00 96.56 84 GLU A C 1
ATOM 623 O O . GLU A 1 84 ? -6.595 14.068 10.151 1.00 96.56 84 GLU A O 1
ATOM 628 N N . SER A 1 85 ? -8.770 13.542 10.140 1.00 95.75 85 SER A N 1
ATOM 629 C CA . SER A 1 85 ? -8.842 13.237 8.716 1.00 95.75 85 SER A CA 1
ATOM 630 C C . SER A 1 85 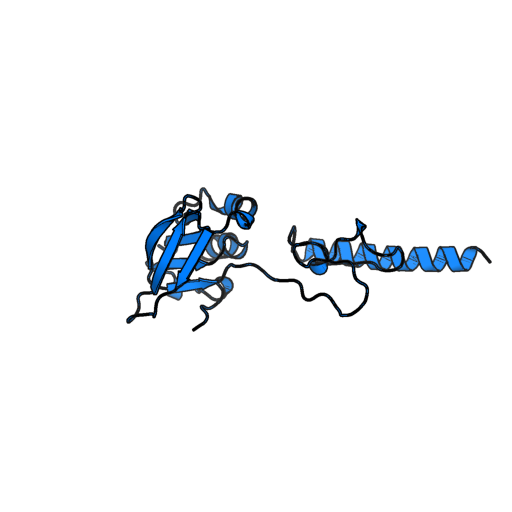? -9.683 14.265 7.977 1.00 95.75 85 SER A C 1
ATOM 632 O O . SER A 1 85 ? -10.690 14.758 8.485 1.00 95.75 85 SER A O 1
ATOM 634 N N . VAL A 1 86 ? -9.271 14.567 6.751 1.00 97.06 86 VAL A N 1
ATOM 635 C CA . VAL A 1 86 ? -10.065 15.290 5.764 1.00 97.06 86 VAL A CA 1
ATOM 636 C C . VAL A 1 86 ? -10.399 14.296 4.659 1.00 97.06 86 VAL A C 1
ATOM 638 O O . VAL A 1 86 ? -9.503 13.800 3.970 1.00 97.06 86 VAL A O 1
ATOM 641 N N . GLY A 1 87 ? -11.682 13.980 4.515 1.00 93.94 87 GLY A N 1
ATOM 642 C CA . GLY A 1 87 ? -12.220 13.130 3.462 1.00 93.94 87 GLY A CA 1
ATOM 643 C C . GLY A 1 87 ? -11.990 13.725 2.074 1.00 93.94 87 GLY A C 1
ATOM 644 O O . GLY A 1 87 ? -11.678 14.907 1.917 1.00 93.94 87 GLY A O 1
ATOM 645 N N . ARG A 1 88 ? -12.153 12.903 1.034 1.00 90.81 88 ARG A N 1
ATOM 646 C CA . ARG A 1 88 ? -12.058 13.370 -0.367 1.00 90.81 88 ARG A CA 1
ATOM 647 C C . ARG A 1 88 ? -13.156 14.379 -0.728 1.00 90.81 88 ARG A C 1
ATOM 649 O O . ARG A 1 88 ? -12.984 15.175 -1.640 1.00 90.81 88 ARG A O 1
ATOM 656 N N . ASP A 1 89 ? -14.258 14.343 0.011 1.00 91.31 89 ASP A N 1
ATOM 657 C CA . ASP A 1 89 ? -15.376 15.289 -0.022 1.00 91.31 89 ASP A CA 1
ATOM 658 C C . ASP A 1 89 ? -15.116 16.573 0.793 1.00 91.31 89 ASP A C 1
ATOM 660 O O . ASP A 1 89 ? -15.968 17.456 0.847 1.00 91.31 89 ASP A O 1
ATOM 664 N N . GLY A 1 90 ? -13.954 16.689 1.445 1.00 92.06 90 GLY A N 1
ATOM 665 C CA . GLY A 1 90 ? -13.615 17.793 2.341 1.00 92.06 90 GLY A CA 1
ATOM 666 C C . GLY A 1 90 ? -14.185 17.657 3.757 1.00 92.06 90 GLY A C 1
ATOM 667 O O . GLY A 1 90 ? -13.892 18.507 4.603 1.00 92.06 90 GLY A O 1
ATOM 668 N N . ALA A 1 91 ? -14.959 16.606 4.055 1.00 93.94 91 ALA A N 1
ATOM 669 C CA . ALA A 1 91 ? -15.519 16.393 5.383 1.00 93.94 91 ALA A CA 1
ATOM 670 C C . ALA A 1 91 ? -14.412 16.078 6.395 1.00 93.94 91 ALA A C 1
ATOM 672 O O . ALA A 1 91 ? -13.529 15.262 6.135 1.00 93.94 91 ALA A O 1
ATOM 673 N N . ARG A 1 92 ? -14.464 16.703 7.573 1.00 95.56 92 ARG A N 1
ATOM 674 C CA . ARG A 1 92 ? -13.496 16.453 8.648 1.00 95.56 92 ARG A CA 1
ATOM 675 C C . ARG A 1 92 ? -14.024 15.420 9.628 1.00 95.56 92 ARG A C 1
ATOM 677 O O . ARG A 1 92 ? -15.201 15.466 9.982 1.00 95.56 92 ARG A O 1
ATOM 684 N N . ARG A 1 93 ? -13.166 14.495 10.056 1.00 94.88 93 ARG A N 1
ATOM 685 C CA . ARG A 1 93 ? -13.507 13.457 11.038 1.00 94.88 93 ARG A CA 1
ATOM 686 C C . ARG A 1 93 ? -12.322 13.160 11.943 1.00 94.88 93 ARG A C 1
ATOM 688 O O . ARG A 1 93 ? -11.216 12.947 11.443 1.00 94.88 93 ARG A O 1
ATOM 695 N N . THR A 1 94 ? -12.597 13.042 13.234 1.00 95.44 94 THR A N 1
ATOM 696 C CA . THR A 1 94 ? -11.670 12.480 14.216 1.00 95.44 94 THR A CA 1
ATOM 697 C C . THR A 1 94 ? -11.742 10.957 14.172 1.00 95.44 94 THR A C 1
ATOM 699 O O . THR A 1 94 ? -12.828 10.377 14.169 1.00 95.44 94 THR A O 1
ATOM 702 N N . ILE A 1 95 ? -10.583 10.313 14.137 1.00 95.69 95 ILE A N 1
ATOM 703 C CA . ILE A 1 95 ? -10.412 8.863 14.185 1.00 95.69 95 ILE A CA 1
ATOM 704 C C . ILE A 1 95 ? -9.672 8.524 15.474 1.00 95.69 95 ILE A C 1
ATOM 706 O O . ILE A 1 95 ?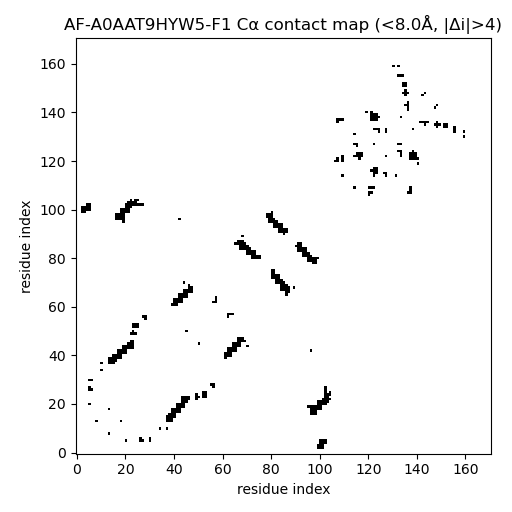 -8.685 9.178 15.811 1.00 95.69 95 ILE A O 1
ATOM 710 N N . THR A 1 96 ? -10.126 7.487 16.169 1.00 95.25 96 THR A N 1
ATOM 711 C CA . THR A 1 96 ? -9.465 6.930 17.351 1.00 95.25 96 THR A CA 1
ATOM 712 C C . THR A 1 96 ? -9.142 5.456 17.120 1.00 95.25 96 THR A C 1
ATOM 714 O O . THR A 1 96 ? -9.917 4.733 16.492 1.00 95.25 96 THR A O 1
ATOM 717 N N . ALA A 1 97 ? -7.973 5.023 17.585 1.00 95.75 97 ALA A N 1
ATOM 718 C CA . ALA A 1 97 ? -7.487 3.650 17.464 1.00 95.75 97 ALA A CA 1
ATOM 719 C C . ALA A 1 97 ? -6.517 3.318 18.608 1.00 95.75 97 ALA A C 1
ATOM 721 O O . ALA A 1 97 ? -5.963 4.221 19.230 1.00 95.75 97 ALA A O 1
ATOM 722 N N . ASP A 1 98 ? -6.269 2.035 18.855 1.00 95.31 98 ASP A N 1
ATOM 723 C CA . ASP A 1 98 ? -5.343 1.566 19.897 1.00 95.31 98 ASP A CA 1
ATOM 724 C C . ASP A 1 98 ? -3.872 1.701 19.468 1.00 95.31 98 ASP A C 1
ATOM 726 O O . ASP A 1 98 ? -2.972 1.844 20.288 1.00 95.31 98 ASP A O 1
ATOM 730 N N . ALA A 1 99 ? -3.602 1.665 18.163 1.00 94.50 99 ALA A N 1
ATOM 731 C CA . ALA A 1 99 ? -2.267 1.878 17.612 1.00 94.50 99 ALA A CA 1
ATOM 732 C C . ALA A 1 99 ? -2.342 2.378 16.167 1.00 94.50 99 ALA A C 1
ATOM 734 O O . ALA A 1 99 ? -3.367 2.236 15.499 1.00 94.50 99 ALA A O 1
ATOM 735 N N . ALA A 1 100 ? -1.237 2.941 15.675 1.00 95.00 100 ALA A N 1
ATOM 736 C CA . ALA A 1 100 ? -1.089 3.324 14.277 1.00 95.00 100 ALA A CA 1
ATOM 737 C C . ALA A 1 100 ? 0.084 2.595 13.619 1.00 95.00 100 ALA A C 1
ATOM 739 O O . ALA A 1 100 ? 1.134 2.422 14.237 1.00 95.00 100 ALA A O 1
ATOM 740 N N . TYR A 1 101 ? -0.087 2.229 12.349 1.00 95.50 101 TYR A N 1
ATOM 741 C CA . TYR A 1 101 ? 0.925 1.560 11.534 1.00 95.50 101 TYR A CA 1
ATOM 742 C C . TYR A 1 101 ? 1.007 2.166 10.132 1.00 95.50 101 TYR A C 1
ATOM 744 O O . TYR A 1 101 ? 0.014 2.642 9.584 1.00 95.50 101 TYR A O 1
ATOM 752 N N . LEU A 1 102 ? 2.193 2.129 9.525 1.00 94.81 102 LEU A N 1
ATOM 753 C CA . LEU A 1 102 ? 2.416 2.598 8.158 1.00 94.81 102 LEU A CA 1
ATOM 754 C C . LEU A 1 102 ? 2.213 1.481 7.125 1.00 94.81 102 LEU A C 1
ATOM 756 O O . LEU A 1 102 ? 2.773 0.391 7.245 1.00 94.81 102 LEU A O 1
ATOM 760 N N . SER A 1 103 ? 1.478 1.808 6.064 1.00 93.81 103 SER A N 1
ATOM 761 C CA . SER A 1 103 ? 1.318 1.045 4.821 1.00 93.81 103 SER A CA 1
ATOM 762 C C . SER A 1 103 ? 1.252 2.007 3.619 1.00 93.81 103 SER A C 1
ATOM 764 O O . SER A 1 103 ? 0.380 1.911 2.758 1.00 93.81 103 SER A O 1
ATOM 766 N N . LEU A 1 104 ? 2.162 2.990 3.583 1.00 86.31 104 LEU A N 1
ATOM 767 C CA . LEU A 1 104 ? 2.192 4.076 2.586 1.00 86.31 104 LEU A CA 1
ATOM 768 C C . LEU A 1 104 ? 2.862 3.684 1.251 1.00 86.31 104 LEU A C 1
ATOM 770 O O . LEU A 1 104 ? 2.967 4.510 0.345 1.00 86.31 104 LEU A O 1
ATOM 774 N N . GLY A 1 105 ? 3.330 2.441 1.122 1.00 80.12 105 GLY A N 1
ATOM 775 C CA . GLY A 1 105 ? 4.175 2.006 0.012 1.00 80.12 105 GLY A CA 1
ATOM 776 C C . GLY A 1 105 ? 5.598 2.565 0.074 1.00 80.12 105 GLY A C 1
ATOM 777 O O . GLY A 1 105 ? 6.036 3.108 1.090 1.00 80.12 105 GLY A O 1
ATOM 778 N N . SER A 1 106 ? 6.331 2.400 -1.026 1.00 78.38 106 SER A N 1
ATOM 779 C CA . SER A 1 106 ? 7.733 2.809 -1.158 1.00 78.38 106 SER A CA 1
ATOM 780 C C . SER A 1 106 ? 7.879 3.917 -2.194 1.00 78.38 106 SER A C 1
ATOM 782 O O . SER A 1 106 ? 7.218 3.884 -3.228 1.00 78.38 106 SER A O 1
ATOM 784 N N . ALA A 1 107 ? 8.792 4.861 -1.958 1.00 82.12 107 ALA A N 1
ATOM 785 C CA . ALA A 1 107 ? 9.243 5.802 -2.980 1.00 82.12 107 ALA A CA 1
ATOM 786 C C . ALA A 1 107 ? 10.514 5.258 -3.661 1.00 82.12 107 ALA A C 1
ATOM 788 O O . ALA A 1 107 ? 11.406 4.751 -2.971 1.00 82.12 107 ALA A O 1
ATOM 789 N N . PRO A 1 108 ? 10.637 5.343 -4.996 1.00 85.88 108 PRO A N 1
ATOM 790 C CA . PRO A 1 108 ? 11.822 4.864 -5.688 1.00 85.88 108 PRO A CA 1
ATOM 791 C C . PRO A 1 108 ? 13.019 5.765 -5.380 1.00 85.88 108 PRO A C 1
ATOM 793 O O . PRO A 1 108 ? 12.936 6.991 -5.449 1.00 85.88 108 PRO A O 1
ATOM 796 N N . THR A 1 109 ? 14.170 5.153 -5.112 1.00 87.31 109 THR A N 1
ATOM 797 C CA . THR A 1 109 ? 15.451 5.867 -5.096 1.00 87.31 109 THR A CA 1
ATOM 798 C C . THR A 1 109 ? 16.126 5.662 -6.443 1.00 87.31 109 THR A C 1
ATOM 800 O O . THR A 1 109 ? 16.866 4.704 -6.652 1.00 87.31 109 THR A O 1
ATOM 803 N N . ALA A 1 110 ? 15.817 6.545 -7.389 1.00 85.38 110 ALA A N 1
ATOM 804 C CA . ALA A 1 110 ? 16.462 6.534 -8.692 1.00 85.38 110 ALA A CA 1
ATOM 805 C C . ALA A 1 110 ? 17.914 7.049 -8.576 1.00 85.38 110 ALA A C 1
ATOM 807 O O . ALA A 1 110 ? 18.123 8.101 -7.952 1.00 85.38 110 ALA A O 1
ATOM 808 N N . PRO A 1 111 ? 18.900 6.364 -9.191 1.00 84.88 111 PRO A N 1
ATOM 809 C CA . PRO A 1 111 ? 20.273 6.854 -9.287 1.00 84.88 111 PRO A CA 1
ATOM 810 C C . PRO A 1 111 ? 20.352 8.283 -9.841 1.00 84.88 111 PRO A C 1
ATOM 812 O O . PRO A 1 111 ? 19.464 8.743 -10.568 1.00 84.88 111 PRO A O 1
ATOM 815 N N . ALA A 1 112 ? 21.426 8.992 -9.491 1.00 83.25 112 ALA A N 1
ATOM 816 C CA . ALA A 1 112 ? 21.746 10.274 -10.111 1.00 83.25 112 ALA A CA 1
ATOM 817 C C . ALA A 1 112 ? 22.099 10.085 -11.600 1.00 83.25 112 ALA A C 1
ATOM 819 O O . ALA A 1 112 ? 22.578 9.020 -11.993 1.00 83.25 112 ALA A O 1
ATOM 820 N N . GLY A 1 113 ? 21.883 11.123 -12.411 1.00 83.94 113 GLY A N 1
ATOM 821 C CA . GLY A 1 113 ? 22.141 11.115 -13.855 1.00 83.94 113 GLY A CA 1
ATOM 822 C C . GLY A 1 113 ? 20.865 11.188 -14.694 1.00 83.94 113 GLY A C 1
ATOM 823 O O . GLY A 1 113 ? 19.816 11.614 -14.212 1.00 83.94 113 GLY A O 1
ATOM 824 N N . ASP A 1 114 ? 20.965 10.748 -15.948 1.00 84.81 114 ASP A N 1
ATOM 825 C CA . ASP A 1 114 ? 20.001 11.067 -17.014 1.00 84.81 114 ASP A CA 1
ATOM 826 C C . ASP A 1 114 ? 18.825 10.079 -17.132 1.00 84.81 114 ASP A C 1
ATOM 828 O O . ASP A 1 114 ? 18.222 9.931 -18.197 1.00 84.81 114 ASP A O 1
ATOM 832 N N . LEU A 1 115 ? 18.482 9.370 -16.049 1.00 92.88 115 LEU A N 1
ATOM 833 C CA . LEU A 1 115 ? 17.279 8.537 -16.047 1.00 92.88 115 LEU A CA 1
ATOM 834 C C . LEU A 1 115 ? 16.039 9.423 -16.126 1.00 92.88 115 LEU A C 1
ATOM 836 O O . LEU A 1 115 ? 15.813 10.287 -15.275 1.00 92.88 115 LEU A O 1
ATOM 840 N N . THR A 1 116 ? 15.186 9.152 -17.110 1.00 93.94 116 THR A N 1
ATOM 841 C CA . THR A 1 116 ? 13.905 9.850 -17.228 1.00 93.94 116 THR A CA 1
ATOM 842 C C . THR A 1 116 ? 12.967 9.350 -16.135 1.00 93.94 116 THR A C 1
ATOM 844 O O . THR A 1 116 ? 12.719 8.147 -16.025 1.00 93.94 116 THR A O 1
ATOM 847 N N . ARG A 1 117 ? 12.448 10.267 -15.314 1.00 93.12 117 ARG A N 1
ATOM 848 C CA . ARG A 1 117 ? 11.533 9.958 -14.208 1.00 93.12 117 ARG A CA 1
ATOM 849 C C . ARG A 1 117 ? 10.098 10.307 -14.594 1.00 93.12 117 ARG A C 1
ATOM 851 O O . ARG A 1 117 ? 9.848 11.358 -15.178 1.00 93.12 117 ARG A O 1
ATOM 858 N N . GLY A 1 118 ? 9.166 9.424 -14.259 1.00 89.81 118 GLY A N 1
ATOM 859 C CA . GLY A 1 118 ? 7.737 9.698 -14.292 1.00 89.81 118 GLY A CA 1
ATOM 860 C C . GLY A 1 118 ? 7.318 10.642 -13.164 1.00 89.81 118 GLY A C 1
ATOM 861 O O . GLY A 1 118 ? 8.095 10.947 -12.258 1.00 89.81 118 GLY A O 1
ATOM 862 N N . ALA A 1 119 ? 6.061 11.086 -13.201 1.00 88.25 119 ALA A N 1
ATOM 863 C CA . ALA A 1 119 ? 5.487 11.954 -12.167 1.00 88.25 119 ALA A CA 1
ATOM 864 C C . ALA A 1 119 ? 5.433 11.290 -10.775 1.00 88.25 119 ALA A C 1
ATOM 866 O O . ALA A 1 119 ? 5.392 11.979 -9.762 1.00 88.25 119 ALA A O 1
ATOM 867 N N . ASP A 1 120 ? 5.461 9.959 -10.729 1.00 85.38 120 ASP A N 1
ATOM 868 C CA . ASP A 1 120 ? 5.532 9.132 -9.521 1.00 85.38 120 ASP A CA 1
ATOM 869 C C . ASP A 1 120 ? 6.979 8.863 -9.055 1.00 85.38 120 ASP A C 1
ATOM 871 O O . ASP A 1 120 ? 7.202 8.127 -8.095 1.00 85.38 120 ASP A O 1
ATOM 875 N N . GLY A 1 121 ? 7.974 9.446 -9.734 1.00 89.88 121 GLY A N 1
ATOM 876 C CA . GLY A 1 121 ? 9.398 9.300 -9.432 1.00 89.88 121 GLY A CA 1
ATOM 877 C C . GLY A 1 121 ? 10.041 8.012 -9.955 1.00 89.88 121 GLY A C 1
ATOM 878 O O . GLY A 1 121 ? 11.266 7.893 -9.895 1.00 89.88 121 GLY A O 1
ATOM 879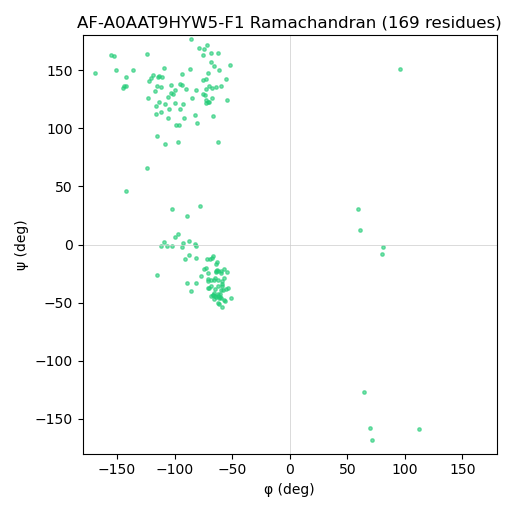 N N . TYR A 1 122 ? 9.256 7.068 -10.485 1.00 92.69 122 TYR A N 1
ATOM 880 C CA . TYR A 1 122 ? 9.765 5.829 -11.078 1.00 92.69 122 TYR A CA 1
ATOM 881 C C . TYR A 1 122 ? 10.379 6.093 -12.457 1.00 92.69 122 TYR A C 1
ATOM 883 O O . TYR A 1 122 ? 10.139 7.128 -13.073 1.00 92.69 122 TYR A O 1
ATOM 891 N N . CYS A 1 123 ? 11.181 5.161 -12.969 1.00 94.56 123 CYS A N 1
ATOM 892 C CA . CYS A 1 123 ? 11.856 5.279 -14.261 1.00 94.56 123 CYS A CA 1
ATOM 893 C C . CYS A 1 123 ? 11.214 4.328 -15.287 1.00 94.56 123 CYS A C 1
ATOM 895 O O . CYS A 1 123 ? 11.675 3.192 -15.444 1.00 94.56 123 CYS A O 1
ATOM 897 N N . PRO A 1 124 ? 10.146 4.748 -15.994 1.00 93.50 124 PRO A N 1
ATOM 898 C CA . PRO A 1 124 ? 9.458 3.880 -16.943 1.00 93.50 124 PRO A CA 1
ATOM 899 C C . PRO A 1 124 ? 10.391 3.509 -18.109 1.00 93.50 124 PRO A C 1
ATOM 901 O O . PRO A 1 124 ? 11.040 4.402 -18.661 1.00 93.50 124 PRO A O 1
ATOM 904 N N . PRO A 1 125 ? 10.444 2.232 -18.542 1.00 91.94 125 PRO A N 1
ATOM 905 C CA . PRO A 1 125 ? 11.336 1.801 -19.623 1.00 91.94 125 PRO A CA 1
ATOM 906 C C . PRO A 1 125 ? 11.108 2.525 -20.953 1.00 91.94 125 PRO A C 1
ATOM 908 O O . PRO A 1 125 ? 12.061 2.819 -21.662 1.00 91.94 125 PRO A O 1
ATOM 911 N N . THR A 1 126 ? 9.855 2.854 -21.278 1.00 89.88 126 THR A N 1
ATOM 912 C CA . THR A 1 126 ? 9.460 3.458 -22.563 1.00 89.88 126 THR A CA 1
ATOM 913 C C . THR A 1 126 ? 9.987 4.878 -22.780 1.00 89.88 126 THR A C 1
ATOM 915 O O . THR A 1 126 ? 9.886 5.386 -23.890 1.00 89.88 126 THR A O 1
ATOM 918 N N . GLY A 1 127 ? 10.526 5.525 -21.742 1.00 88.62 127 GLY A N 1
ATOM 919 C CA . GLY A 1 127 ? 11.124 6.861 -21.824 1.00 88.62 127 GLY A CA 1
ATOM 920 C C . GLY A 1 127 ? 12.645 6.876 -21.690 1.00 88.62 127 GLY A C 1
ATOM 921 O O . GLY A 1 127 ? 13.230 7.953 -21.665 1.00 88.62 127 GLY A O 1
ATOM 922 N N . GLN A 1 128 ? 13.294 5.717 -21.553 1.00 93.31 128 GLN A N 1
ATOM 923 C CA . GLN A 1 128 ? 14.744 5.666 -21.371 1.00 93.31 128 GLN A CA 1
ATOM 924 C C . GLN A 1 128 ? 15.471 5.650 -22.712 1.00 93.31 128 GLN A C 1
ATOM 926 O O . GLN A 1 128 ? 14.971 5.135 -23.713 1.00 93.31 128 GLN A O 1
ATOM 931 N N . HIS A 1 129 ? 16.692 6.185 -22.723 1.00 91.19 129 HIS A N 1
ATOM 932 C CA . HIS A 1 129 ? 17.594 6.030 -23.859 1.00 91.19 129 HIS A CA 1
ATOM 933 C C . HIS A 1 129 ? 17.789 4.530 -24.180 1.00 91.19 129 HIS A C 1
ATOM 935 O O . HIS A 1 129 ? 17.942 3.753 -23.242 1.00 91.19 129 HIS A O 1
ATOM 941 N N . PRO A 1 130 ? 17.887 4.093 -25.454 1.00 87.75 130 PRO A N 1
ATOM 942 C CA . PRO A 1 130 ? 17.947 2.664 -25.810 1.00 87.75 130 PRO A CA 1
ATOM 943 C C . PRO A 1 130 ? 19.083 1.847 -25.168 1.00 87.75 130 PRO A C 1
ATOM 945 O O . PRO A 1 130 ? 19.013 0.623 -25.102 1.00 87.75 130 PRO A O 1
ATOM 948 N N . ARG A 1 131 ? 20.149 2.514 -24.705 1.00 87.94 131 ARG A N 1
ATOM 949 C CA . ARG A 1 131 ? 21.272 1.889 -23.974 1.00 87.94 131 ARG A CA 1
ATOM 950 C C . ARG A 1 131 ? 21.061 1.794 -22.459 1.00 87.94 131 ARG A C 1
ATOM 952 O O . ARG A 1 131 ? 21.876 1.185 -21.777 1.00 87.94 131 ARG A O 1
ATOM 959 N N . LEU A 1 132 ? 20.017 2.422 -21.928 1.00 90.38 132 LEU A N 1
ATOM 960 C CA . LEU A 1 132 ? 19.670 2.411 -20.513 1.00 90.38 132 LEU A CA 1
ATOM 961 C C . LEU A 1 132 ? 18.480 1.482 -20.315 1.00 90.38 132 LEU A C 1
ATOM 963 O O . LEU A 1 132 ? 17.389 1.732 -20.821 1.00 90.38 132 LEU A O 1
ATOM 967 N N . ILE A 1 133 ? 18.694 0.410 -19.561 1.00 92.00 133 ILE A N 1
ATOM 968 C CA . ILE A 1 133 ? 17.658 -0.576 -19.281 1.00 92.00 133 ILE A CA 1
ATOM 969 C C . ILE A 1 133 ? 17.334 -0.512 -17.795 1.00 92.00 133 ILE A C 1
ATOM 971 O O . ILE A 1 133 ? 18.213 -0.672 -16.950 1.00 92.00 133 ILE A O 1
ATOM 975 N N . VAL A 1 134 ? 16.066 -0.269 -17.479 1.00 93.38 134 VAL A N 1
ATOM 976 C CA . VAL A 1 134 ? 15.576 -0.221 -16.100 1.00 93.38 134 VAL A CA 1
ATOM 977 C C . VAL A 1 134 ? 14.877 -1.540 -15.789 1.00 93.38 134 VAL A C 1
ATOM 979 O O . VAL A 1 134 ? 14.003 -1.978 -16.538 1.00 93.38 134 VAL A O 1
ATOM 982 N N . ALA A 1 135 ? 15.255 -2.152 -14.669 1.00 94.44 135 ALA A N 1
ATOM 983 C CA . ALA A 1 135 ? 14.737 -3.420 -14.162 1.00 94.44 135 ALA A CA 1
ATOM 984 C C . ALA A 1 135 ? 14.192 -3.263 -12.733 1.00 94.44 135 ALA A C 1
ATOM 986 O O . ALA A 1 135 ? 14.494 -2.286 -12.045 1.00 94.44 135 ALA A O 1
ATOM 987 N N . GLY A 1 136 ? 13.404 -4.238 -12.278 1.00 93.56 136 GLY A N 1
ATOM 988 C CA . GLY A 1 136 ? 12.912 -4.272 -10.904 1.00 93.56 136 GLY A CA 1
ATOM 989 C C . GLY A 1 136 ? 11.884 -3.194 -10.577 1.00 93.56 136 GLY A C 1
ATOM 990 O O . GLY A 1 136 ? 11.230 -2.630 -11.458 1.00 93.56 136 GLY A O 1
ATOM 991 N N . ASP A 1 137 ? 11.768 -2.910 -9.283 1.00 92.31 137 ASP A N 1
ATOM 992 C CA . ASP A 1 137 ? 10.778 -1.979 -8.744 1.00 92.31 137 ASP A CA 1
ATOM 993 C C . ASP A 1 137 ? 10.998 -0.545 -9.234 1.00 92.31 137 ASP A C 1
ATOM 995 O O . ASP A 1 137 ? 10.041 0.211 -9.326 1.00 92.31 137 ASP A O 1
ATOM 999 N N . LEU A 1 138 ? 12.219 -0.174 -9.642 1.00 92.94 138 LEU A N 1
ATOM 1000 C CA . LEU A 1 138 ? 12.511 1.157 -10.186 1.00 92.94 138 LEU A CA 1
ATOM 1001 C C . LEU A 1 138 ? 11.689 1.477 -11.449 1.00 92.94 138 LEU A C 1
ATOM 1003 O O . LEU A 1 138 ? 11.468 2.647 -11.751 1.00 92.94 138 LEU A O 1
ATOM 1007 N N . ARG A 1 139 ? 11.191 0.463 -12.169 1.00 92.81 139 ARG A N 1
ATOM 1008 C CA . ARG A 1 139 ? 10.387 0.645 -13.388 1.00 92.81 139 ARG A CA 1
ATOM 1009 C C . ARG A 1 139 ? 8.989 1.195 -13.126 1.00 92.81 139 ARG A C 1
ATOM 1011 O O . ARG A 1 139 ? 8.418 1.814 -14.021 1.00 92.81 139 ARG A O 1
ATOM 1018 N N . SER A 1 140 ? 8.391 0.873 -11.976 1.00 88.62 140 SER A N 1
ATOM 1019 C CA . SER A 1 140 ? 6.984 1.173 -11.704 1.00 88.62 140 SER A CA 1
ATOM 1020 C C . SER A 1 140 ? 6.598 0.949 -10.240 1.00 88.62 140 SER A C 1
ATOM 1022 O O . SER A 1 140 ? 7.021 -0.018 -9.608 1.00 88.62 140 SER A O 1
ATOM 1024 N N . ALA A 1 141 ? 5.654 1.758 -9.754 1.00 84.12 141 ALA A N 1
ATOM 1025 C CA . ALA A 1 141 ? 4.907 1.484 -8.525 1.00 84.12 141 ALA A CA 1
ATOM 1026 C C . ALA A 1 141 ? 4.041 0.207 -8.607 1.00 84.12 141 ALA A C 1
ATOM 1028 O O . ALA A 1 141 ? 3.545 -0.293 -7.597 1.00 84.12 141 ALA A O 1
ATOM 1029 N N . ARG A 1 142 ? 3.800 -0.323 -9.814 1.00 82.62 142 ARG A N 1
ATOM 1030 C CA . ARG A 1 142 ? 2.944 -1.492 -10.036 1.00 82.62 142 ARG A CA 1
ATOM 1031 C C . ARG A 1 142 ? 3.758 -2.780 -10.058 1.00 82.62 142 ARG A C 1
ATOM 1033 O O . ARG A 1 142 ? 4.868 -2.830 -10.569 1.00 82.62 142 ARG A O 1
ATOM 1040 N N . PHE A 1 143 ? 3.136 -3.854 -9.572 1.00 81.12 143 PHE A N 1
ATOM 1041 C CA . PHE A 1 143 ? 3.672 -5.221 -9.626 1.00 81.12 143 PHE A CA 1
ATOM 1042 C C . PHE A 1 143 ? 5.028 -5.429 -8.931 1.00 81.12 143 PHE A C 1
ATOM 1044 O O . PHE A 1 143 ? 5.756 -6.343 -9.318 1.00 81.12 143 PHE A O 1
ATOM 1051 N N . GLN A 1 144 ? 5.315 -4.655 -7.879 1.00 83.88 144 GLN A N 1
ATOM 1052 C CA . GLN A 1 144 ? 6.489 -4.805 -7.008 1.00 83.88 144 GLN A CA 1
ATOM 1053 C C . GLN A 1 144 ? 6.457 -6.161 -6.296 1.00 83.88 144 GLN A C 1
ATOM 1055 O O . GLN A 1 144 ? 5.831 -6.350 -5.253 1.00 83.88 144 GLN A O 1
ATOM 1060 N N . ARG A 1 145 ? 7.032 -7.161 -6.958 1.00 85.50 145 ARG A N 1
ATOM 1061 C CA . ARG A 1 145 ? 7.083 -8.559 -6.532 1.00 85.50 145 ARG A CA 1
ATOM 1062 C C . ARG A 1 145 ? 8.444 -9.107 -6.915 1.00 85.50 145 ARG A C 1
ATOM 1064 O O . ARG A 1 145 ? 8.929 -8.829 -8.010 1.00 85.50 145 ARG A O 1
ATOM 1071 N N . VAL A 1 146 ? 8.986 -9.985 -6.073 1.00 87.25 146 VAL A N 1
ATOM 1072 C CA . VAL A 1 146 ? 10.274 -10.659 -6.314 1.00 87.25 146 VAL A CA 1
ATOM 1073 C C . VAL A 1 146 ? 10.322 -11.296 -7.706 1.00 87.25 146 VAL A C 1
ATOM 1075 O O . VAL A 1 146 ? 11.275 -11.075 -8.442 1.00 87.25 146 VAL A O 1
ATOM 1078 N N . MET A 1 147 ? 9.265 -12.007 -8.115 1.00 90.81 147 MET A N 1
ATOM 1079 C CA . MET A 1 147 ? 9.211 -12.649 -9.436 1.00 90.81 147 MET A CA 1
ATOM 1080 C C . MET A 1 147 ? 9.207 -11.648 -10.601 1.00 90.81 147 MET A C 1
ATOM 1082 O O . MET A 1 147 ? 9.859 -11.892 -11.613 1.00 90.81 147 MET A O 1
ATOM 1086 N N . THR A 1 148 ? 8.521 -10.509 -10.464 1.00 91.88 148 THR A N 1
ATOM 1087 C CA . THR A 1 148 ? 8.536 -9.439 -11.478 1.00 91.88 148 THR A CA 1
ATOM 1088 C C . THR A 1 148 ? 9.923 -8.808 -11.574 1.00 91.88 148 THR A C 1
ATOM 1090 O O . THR A 1 148 ? 10.434 -8.567 -12.671 1.00 91.88 148 THR A O 1
ATOM 1093 N N . ALA A 1 149 ? 10.549 -8.549 -10.425 1.00 93.50 149 ALA A N 1
ATOM 1094 C CA . ALA A 1 149 ? 11.878 -7.968 -10.370 1.00 93.50 149 ALA A CA 1
ATOM 1095 C C . ALA A 1 149 ? 12.927 -8.908 -10.973 1.00 93.50 149 ALA A C 1
ATOM 1097 O O . ALA A 1 149 ? 13.716 -8.472 -11.808 1.00 93.50 149 ALA A O 1
ATOM 1098 N N . LEU A 1 150 ? 12.862 -10.201 -10.643 1.00 96.38 150 LEU A N 1
ATOM 1099 C CA . LEU A 1 150 ? 13.708 -11.234 -11.234 1.00 96.38 150 LEU A CA 1
ATOM 1100 C C . LEU A 1 150 ? 13.531 -11.289 -12.756 1.00 96.38 150 LEU A C 1
ATOM 1102 O O . LEU A 1 150 ? 14.507 -11.150 -13.485 1.00 96.38 150 LEU A O 1
ATOM 1106 N N . GLY A 1 151 ? 12.289 -11.430 -13.234 1.00 95.81 151 GLY A N 1
ATOM 1107 C CA . GLY A 1 151 ? 12.001 -11.549 -14.665 1.00 95.81 151 GLY A CA 1
ATOM 1108 C C . GLY A 1 151 ? 12.477 -10.336 -15.464 1.00 95.81 151 GLY A C 1
ATOM 1109 O O . GLY A 1 151 ? 13.158 -10.489 -16.473 1.00 95.81 151 GLY A O 1
ATOM 1110 N N . SER A 1 152 ? 12.198 -9.127 -14.972 1.00 95.81 152 SER A N 1
ATOM 1111 C CA . SER A 1 152 ? 12.665 -7.895 -15.622 1.00 95.81 152 SER A CA 1
ATOM 1112 C C . SER A 1 152 ? 14.181 -7.692 -15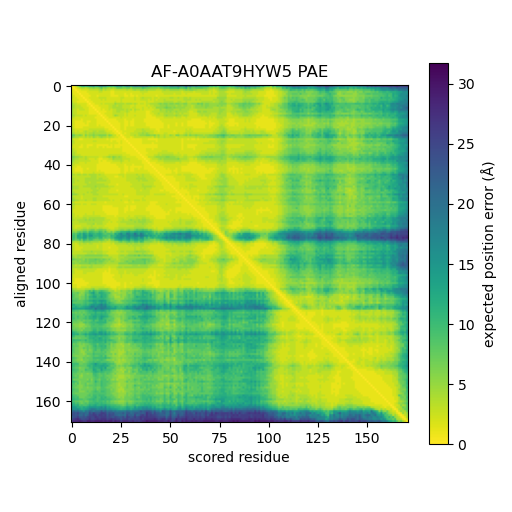.542 1.00 95.81 152 SER A C 1
ATOM 1114 O O . SER A 1 152 ? 14.767 -7.122 -16.458 1.00 95.81 152 SER A O 1
ATOM 1116 N N . GLY A 1 153 ? 14.837 -8.178 -14.486 1.00 95.88 153 GLY A N 1
ATOM 1117 C CA . GLY A 1 153 ? 16.297 -8.210 -14.398 1.00 95.88 153 GLY A CA 1
ATOM 1118 C C . GLY A 1 153 ? 16.915 -9.163 -15.420 1.00 95.88 153 GLY A C 1
ATOM 1119 O O . GLY A 1 153 ? 17.873 -8.800 -16.101 1.00 95.88 153 GLY A O 1
ATOM 1120 N N . SER A 1 154 ? 16.337 -10.356 -15.581 1.00 96.69 154 SER A N 1
ATOM 1121 C CA . SER A 1 154 ? 16.758 -11.316 -16.606 1.00 96.69 154 SER A CA 1
ATOM 1122 C C . SER A 1 154 ? 16.569 -10.761 -18.018 1.00 96.69 154 SER A C 1
ATOM 1124 O O . SER A 1 154 ? 17.480 -10.858 -18.837 1.00 96.69 154 SER A O 1
ATOM 1126 N N . GLU A 1 155 ? 15.424 -10.131 -18.290 1.00 94.81 155 GLU A N 1
ATOM 1127 C CA . GLU A 1 155 ? 15.150 -9.442 -19.556 1.00 94.81 155 GLU A CA 1
ATOM 1128 C C . GLU A 1 155 ? 16.205 -8.363 -19.841 1.00 94.81 155 GLU A C 1
ATOM 1130 O O . GLU A 1 155 ? 16.786 -8.339 -20.926 1.00 94.81 155 GLU A O 1
ATOM 1135 N N . ALA A 1 156 ? 16.518 -7.522 -18.850 1.00 94.12 156 ALA A N 1
ATOM 1136 C CA . ALA A 1 156 ? 17.509 -6.465 -19.000 1.00 94.12 156 ALA A CA 1
ATOM 1137 C C . ALA A 1 156 ? 18.915 -7.000 -19.305 1.00 94.12 156 ALA A C 1
ATOM 1139 O O . ALA A 1 156 ? 19.597 -6.479 -20.190 1.00 94.12 156 ALA A O 1
ATOM 1140 N N . ALA A 1 157 ? 19.333 -8.063 -18.613 1.00 94.31 157 ALA A N 1
ATOM 1141 C CA . ALA A 1 157 ? 20.626 -8.701 -18.843 1.00 94.31 157 ALA A CA 1
ATOM 1142 C C . ALA A 1 157 ? 20.724 -9.313 -20.250 1.00 94.31 157 ALA A C 1
ATOM 1144 O O . ALA A 1 157 ? 21.718 -9.105 -20.947 1.00 94.31 157 ALA A O 1
ATOM 1145 N N . LEU A 1 158 ? 19.685 -10.031 -20.692 1.00 94.06 158 LEU A N 1
ATOM 1146 C CA . LEU A 1 158 ? 19.651 -10.642 -22.023 1.00 94.06 158 LEU A CA 1
ATOM 1147 C C . LEU A 1 158 ? 19.618 -9.590 -23.133 1.00 94.06 158 LEU A C 1
ATOM 1149 O O . LEU A 1 158 ? 20.341 -9.723 -24.118 1.00 94.06 158 LEU A O 1
ATOM 1153 N N . HIS A 1 159 ? 18.833 -8.525 -22.966 1.00 90.81 159 HIS A N 1
ATOM 1154 C CA . HIS A 1 159 ? 18.772 -7.438 -23.940 1.00 90.81 159 HIS A CA 1
ATOM 1155 C C . HIS A 1 159 ? 20.137 -6.754 -24.103 1.00 90.81 159 HIS A C 1
ATOM 1157 O O . HIS A 1 159 ? 20.605 -6.576 -25.227 1.00 90.81 159 HIS A O 1
ATOM 1163 N N . ALA A 1 160 ? 20.822 -6.442 -22.997 1.00 89.75 160 ALA A N 1
ATOM 1164 C CA . ALA A 1 160 ? 22.176 -5.891 -23.045 1.00 89.75 160 ALA A CA 1
ATOM 1165 C C . ALA A 1 160 ? 23.170 -6.843 -23.735 1.00 89.75 160 ALA A C 1
ATOM 1167 O O . ALA A 1 160 ? 23.975 -6.407 -24.559 1.00 89.75 160 ALA A O 1
ATOM 1168 N N . TYR A 1 161 ? 23.091 -8.143 -23.434 1.00 90.81 161 TYR A N 1
ATOM 1169 C CA . TYR A 1 161 ? 23.955 -9.161 -24.028 1.00 90.81 161 TYR A CA 1
ATOM 1170 C C . TYR A 1 161 ? 23.799 -9.249 -25.550 1.00 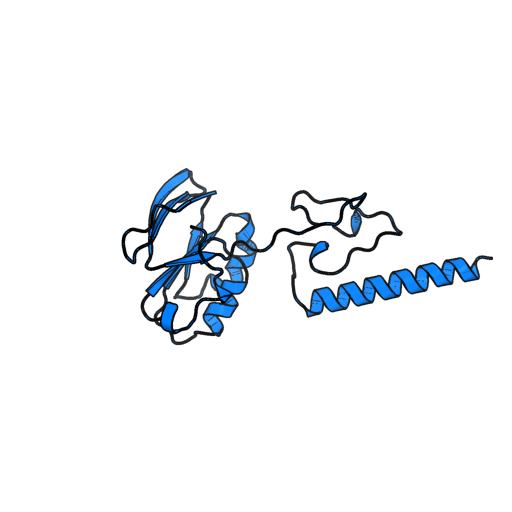90.81 161 TYR A C 1
ATOM 1172 O O . TYR A 1 161 ? 24.790 -9.179 -26.277 1.00 90.81 161 TYR A O 1
ATOM 1180 N N . TYR A 1 162 ? 22.567 -9.377 -26.048 1.00 89.38 162 TYR A N 1
ATOM 1181 C CA . TYR A 1 162 ? 22.327 -9.501 -27.487 1.00 89.38 162 TYR A CA 1
ATOM 1182 C C . TYR A 1 162 ? 22.614 -8.200 -28.238 1.00 89.38 162 TYR A C 1
ATOM 1184 O O . TYR A 1 162 ? 23.239 -8.252 -29.293 1.00 89.38 162 TYR A O 1
ATOM 1192 N N . ALA A 1 163 ? 22.289 -7.038 -27.662 1.00 87.69 163 ALA A N 1
ATOM 1193 C CA . ALA A 1 163 ? 22.657 -5.753 -28.253 1.00 87.69 163 ALA A CA 1
ATOM 1194 C C . ALA A 1 163 ? 24.182 -5.608 -28.414 1.00 87.69 163 ALA A C 1
ATOM 1196 O O . ALA A 1 163 ? 24.650 -5.109 -29.434 1.00 87.69 163 ALA A O 1
ATOM 1197 N N . ALA A 1 164 ? 24.971 -6.081 -27.444 1.00 84.12 164 ALA A N 1
ATOM 1198 C CA . ALA A 1 164 ? 26.429 -6.077 -27.553 1.00 84.12 164 ALA A CA 1
ATOM 1199 C C . ALA A 1 164 ? 26.946 -7.050 -28.632 1.00 84.12 164 ALA A C 1
ATOM 1201 O O . ALA A 1 164 ? 27.911 -6.739 -29.328 1.00 84.12 164 ALA A O 1
ATOM 1202 N N . ARG A 1 165 ? 26.302 -8.212 -28.809 1.00 81.00 165 ARG A N 1
ATOM 1203 C CA . ARG A 1 165 ? 26.675 -9.186 -29.852 1.00 81.00 165 ARG A CA 1
ATOM 1204 C C . ARG A 1 165 ? 26.325 -8.727 -31.266 1.00 81.00 165 ARG A C 1
ATOM 1206 O O . ARG A 1 165 ? 27.118 -8.962 -32.174 1.00 81.00 165 ARG A O 1
ATOM 1213 N N . ASP A 1 166 ? 25.190 -8.061 -31.448 1.00 74.12 166 ASP A N 1
ATOM 1214 C CA . ASP A 1 166 ? 24.791 -7.486 -32.740 1.00 74.12 166 ASP A CA 1
ATOM 1215 C C . ASP A 1 166 ? 25.734 -6.359 -33.180 1.00 74.12 166 ASP A C 1
ATOM 1217 O O . ASP A 1 166 ? 25.965 -6.162 -34.371 1.00 74.12 166 ASP A O 1
ATOM 1221 N N . VAL A 1 167 ? 26.314 -5.629 -32.222 1.00 63.09 167 VAL A N 1
ATOM 1222 C CA . VAL A 1 167 ? 27.369 -4.645 -32.501 1.00 63.09 167 VAL A CA 1
ATOM 1223 C C . VAL A 1 167 ? 28.653 -5.344 -32.956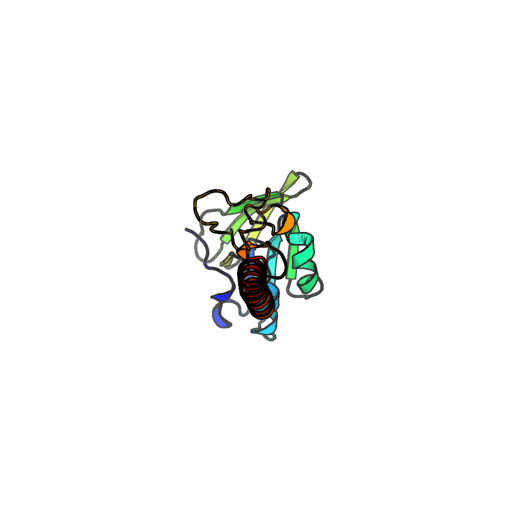 1.00 63.09 167 VAL A C 1
ATOM 1225 O O . VAL A 1 167 ? 29.222 -4.945 -33.961 1.00 63.09 167 VAL A O 1
ATOM 1228 N N . LEU A 1 168 ? 29.065 -6.427 -32.288 1.00 62.78 168 LEU A N 1
ATOM 1229 C CA . LEU A 1 168 ? 30.277 -7.193 -32.630 1.00 62.78 168 LEU A CA 1
ATOM 1230 C C . LEU A 1 168 ? 30.196 -7.973 -33.955 1.00 62.78 168 LEU A C 1
ATOM 1232 O O . LEU A 1 168 ? 31.206 -8.498 -34.411 1.00 62.78 168 LEU A O 1
ATOM 1236 N N . THR A 1 169 ? 29.007 -8.115 -34.541 1.00 59.44 169 THR A N 1
ATOM 1237 C CA . THR A 1 169 ? 28.781 -8.855 -35.798 1.00 59.44 169 THR A CA 1
ATOM 1238 C C . THR A 1 169 ? 28.517 -7.945 -36.998 1.00 59.44 169 THR A C 1
ATOM 1240 O O . THR A 1 169 ? 28.328 -8.447 -38.104 1.00 59.44 169 THR A O 1
ATOM 1243 N N . LYS A 1 170 ? 28.491 -6.622 -36.793 1.00 56.69 170 LYS A N 1
ATOM 1244 C CA . LYS A 1 170 ? 28.289 -5.608 -37.840 1.00 56.69 170 LYS A CA 1
ATOM 1245 C C . LYS A 1 170 ? 29.580 -4.940 -38.334 1.00 56.69 170 LYS A C 1
ATOM 1247 O O . LYS A 1 170 ? 29.478 -4.022 -39.148 1.00 56.69 170 LYS A O 1
ATOM 1252 N N . ASP A 1 171 ? 30.734 -5.426 -37.887 1.00 46.97 171 ASP A N 1
ATOM 1253 C CA . ASP A 1 171 ? 32.067 -5.094 -38.414 1.00 46.97 171 ASP A CA 1
ATOM 1254 C C . ASP A 1 171 ? 32.540 -6.171 -39.408 1.00 46.97 171 ASP A C 1
ATOM 1256 O O . ASP A 1 171 ? 33.250 -5.812 -40.375 1.00 46.97 171 ASP A O 1
#

Nearest PDB structures (foldseek):
  5mh4-assembly1_A  TM=6.504E-01  e=3.364E-06  Lactococcus cremoris
  5twb-assembly1_A  TM=5.014E-01  e=3.582E-06  Staphylococcus aureus subsp. aureus USA300
  6uzi-assembly2_D  TM=6.230E-01  e=3.046E-05  Elizabethkingia anophelis NUHP1
  6aon-assembly1_B  TM=5.463E-01  e=8.882E-05  Bordetella pertussis Tohama I
  3l8k-assembly1_B-2  TM=6.081E-01  e=5.661E-03  Saccharolobus solfataricus